Protein AF-A0A7J6VKP9-F1 (afdb_monomer_lite)

pLDDT: mean 79.66, std 15.51, range [42.34, 93.12]

Foldseek 3Di:
DPDDPPVPLDDDPVLVVLLVVVCVVPNLPLVVSCVVVPPDDSVSSVVVCCVVCVVVVVVPD

Sequence (61 aa):
VSSIEREIITLTEQEEDLLRRMHKLVGDRWVLIAGRIPGRNPQELKRFWVMAHSEEFAGRA

InterPro domains:
  IPR001005 SANT/Myb domain [PF00249] (12-51)
  IPR001005 SANT/Myb domain [PS5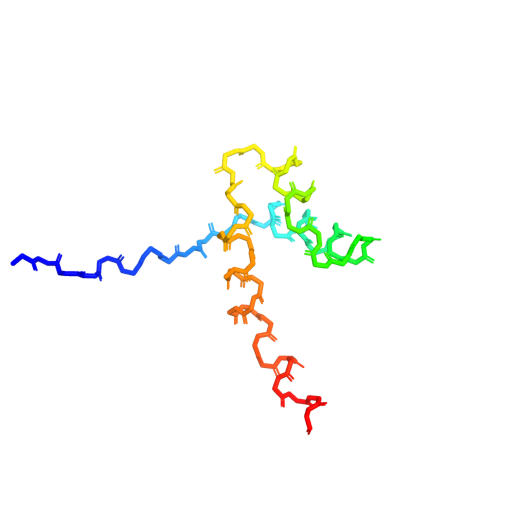0090] (12-49)
  IPR001005 SANT/Myb domain [SM00717] (7-55)
  IPR001005 SANT/Myb domain [cd00167] (12-49)
  IPR009057 Homedomain-like superfamily [SSF46689] (12-50)
  IPR015495 Myb transcription factor, plants [PTHR47998] (10-51)
  IPR017930 Myb domain [PS51294] (12-49)

Structure (mmCIF, N/CA/C/O backbone):
data_AF-A0A7J6VKP9-F1
#
_entry.id   AF-A0A7J6VKP9-F1
#
loop_
_atom_site.group_PDB
_atom_site.id
_atom_site.type_symbol
_atom_site.label_atom_id
_atom_site.label_alt_id
_atom_site.label_comp_id
_atom_site.label_asym_id
_atom_site.label_entity_id
_atom_site.label_seq_id
_atom_site.pdbx_PDB_ins_code
_atom_site.Cartn_x
_atom_site.Cartn_y
_atom_site.Cartn_z
_atom_site.occupancy
_atom_site.B_iso_or_equiv
_atom_site.auth_seq_id
_atom_site.auth_comp_id
_atom_site.auth_asym_id
_atom_site.auth_atom_id
_atom_site.pdbx_PDB_model_num
ATOM 1 N N . VAL A 1 1 ? 16.008 26.947 1.453 1.00 42.34 1 VAL A N 1
ATOM 2 C CA . VAL A 1 1 ? 14.705 26.255 1.574 1.00 42.34 1 VAL A CA 1
ATOM 3 C C . VAL A 1 1 ? 14.923 24.814 1.146 1.00 42.34 1 VAL A C 1
ATOM 5 O O . VAL A 1 1 ? 15.238 24.580 -0.016 1.00 42.34 1 VAL A O 1
ATOM 8 N N . SER A 1 2 ? 14.927 23.897 2.118 1.00 43.75 2 SER A N 1
ATOM 9 C CA . SER A 1 2 ? 15.169 22.458 1.926 1.00 43.75 2 SER A CA 1
ATOM 10 C C . SER A 1 2 ? 14.199 21.927 0.872 1.00 43.75 2 SER A C 1
ATOM 12 O O . SER A 1 2 ? 12.994 21.965 1.089 1.00 43.75 2 SER A O 1
ATOM 14 N N . SER A 1 3 ? 14.698 21.592 -0.320 1.00 55.31 3 SER A N 1
ATOM 15 C CA . SER A 1 3 ? 13.830 21.491 -1.500 1.00 55.31 3 SER A CA 1
ATOM 16 C C . SER A 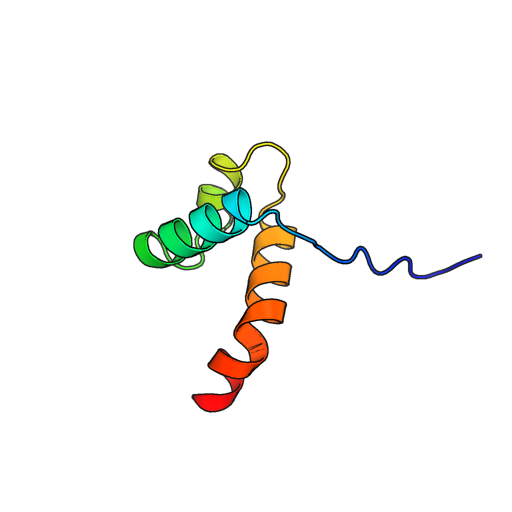1 3 ? 13.278 20.103 -1.776 1.00 55.31 3 SER A C 1
ATOM 18 O O . SER A 1 3 ? 12.364 20.012 -2.580 1.00 55.31 3 SER A O 1
ATOM 20 N N . ILE A 1 4 ? 13.771 19.019 -1.181 1.00 59.38 4 ILE A N 1
ATOM 21 C CA . ILE A 1 4 ? 13.228 17.693 -1.500 1.00 59.38 4 ILE A CA 1
ATOM 22 C C . ILE A 1 4 ? 13.399 16.786 -0.283 1.00 59.38 4 ILE A C 1
ATOM 24 O O . ILE A 1 4 ? 14.340 15.995 -0.215 1.00 59.38 4 ILE A O 1
ATOM 28 N N . GLU A 1 5 ? 12.472 16.879 0.669 1.00 52.88 5 GLU A N 1
ATOM 29 C CA . GLU A 1 5 ? 12.089 15.696 1.439 1.00 52.88 5 GLU A CA 1
ATOM 30 C C . GLU A 1 5 ? 11.549 14.734 0.378 1.00 52.88 5 GLU A C 1
ATOM 32 O O . GLU A 1 5 ? 10.407 14.853 -0.064 1.00 52.88 5 GLU A O 1
ATOM 37 N N . ARG A 1 6 ? 12.408 13.873 -0.181 1.00 53.47 6 ARG A N 1
ATOM 38 C CA . ARG A 1 6 ? 11.911 12.749 -0.969 1.00 53.47 6 ARG A CA 1
ATOM 39 C C . ARG A 1 6 ? 11.047 12.003 0.026 1.00 53.47 6 ARG A C 1
ATOM 41 O O . ARG A 1 6 ? 11.604 11.389 0.927 1.00 53.47 6 ARG A O 1
ATOM 48 N N . GLU A 1 7 ? 9.732 12.142 -0.077 1.00 58.38 7 GLU A N 1
ATOM 49 C CA . GLU A 1 7 ? 8.794 11.348 0.699 1.00 58.38 7 GLU A CA 1
ATOM 50 C C . GLU A 1 7 ? 9.099 9.901 0.328 1.00 58.38 7 GLU A C 1
ATOM 52 O O . GLU A 1 7 ? 8.730 9.415 -0.744 1.00 58.38 7 GLU A O 1
ATOM 57 N N . ILE A 1 8 ? 9.931 9.256 1.146 1.00 62.69 8 ILE A N 1
ATOM 58 C CA . ILE A 1 8 ? 10.261 7.853 0.994 1.00 62.69 8 ILE A CA 1
ATOM 59 C C . ILE A 1 8 ? 8.946 7.157 1.293 1.00 62.69 8 ILE A C 1
ATOM 61 O O . ILE A 1 8 ? 8.524 7.084 2.444 1.00 62.69 8 ILE A O 1
ATOM 65 N N . ILE A 1 9 ? 8.255 6.729 0.239 1.00 74.75 9 ILE A N 1
ATOM 66 C CA . ILE A 1 9 ? 7.000 6.007 0.379 1.00 74.75 9 ILE A CA 1
ATOM 67 C C . ILE A 1 9 ? 7.362 4.667 1.010 1.00 74.75 9 ILE A C 1
ATOM 69 O O . ILE A 1 9 ? 7.873 3.774 0.340 1.00 74.75 9 ILE A O 1
ATOM 73 N N . THR A 1 10 ? 7.143 4.555 2.313 1.00 76.81 10 THR A N 1
ATOM 74 C CA . THR A 1 10 ? 7.256 3.312 3.067 1.00 76.81 10 THR A CA 1
ATOM 75 C C . THR A 1 10 ? 5.851 2.771 3.303 1.00 76.81 10 THR A C 1
ATOM 77 O O . THR A 1 10 ? 4.985 3.428 3.893 1.00 76.81 10 THR A O 1
ATOM 80 N N . LEU A 1 11 ? 5.604 1.572 2.780 1.00 83.38 11 LEU A N 1
ATOM 81 C CA . LEU A 1 11 ? 4.431 0.778 3.120 1.00 83.38 11 LEU A CA 1
ATOM 82 C C . LEU A 1 11 ? 4.792 -0.147 4.278 1.00 83.38 11 LEU A C 1
ATOM 84 O O . LEU A 1 11 ? 5.923 -0.616 4.386 1.00 83.38 11 LEU A O 1
ATOM 88 N N . THR A 1 12 ? 3.833 -0.391 5.160 1.00 88.25 12 THR A N 1
ATOM 89 C CA . THR A 1 12 ? 3.956 -1.441 6.176 1.00 88.25 12 THR A CA 1
ATOM 90 C C . THR A 1 12 ? 3.862 -2.820 5.519 1.00 88.25 12 THR A C 1
ATOM 92 O O . THR A 1 12 ? 3.263 -2.952 4.452 1.00 88.25 12 THR A O 1
ATOM 95 N N . GLU A 1 13 ? 4.377 -3.872 6.164 1.00 88.25 13 GLU A N 1
ATOM 96 C CA . GLU A 1 13 ? 4.273 -5.246 5.635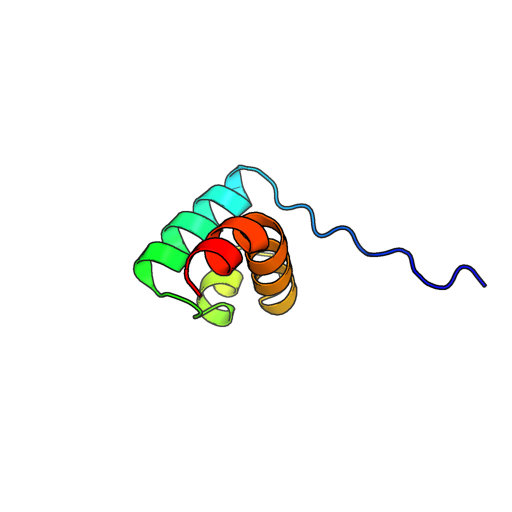 1.00 88.25 13 GLU A CA 1
ATOM 97 C C . GLU A 1 13 ? 2.824 -5.652 5.321 1.00 88.25 13 GLU A C 1
ATOM 99 O O . GLU A 1 13 ? 2.569 -6.339 4.335 1.00 88.25 13 GLU A O 1
ATOM 104 N N . GLN A 1 14 ? 1.859 -5.194 6.128 1.00 89.19 14 GLN A N 1
ATOM 105 C CA . GLN A 1 14 ? 0.438 -5.453 5.892 1.00 89.19 14 GLN A CA 1
ATOM 106 C C . GLN A 1 14 ? -0.068 -4.767 4.621 1.00 89.19 14 GLN A C 1
ATOM 108 O O . GLN A 1 14 ? -0.776 -5.387 3.828 1.00 89.19 14 GLN A O 1
ATOM 113 N N . GLU A 1 15 ? 0.290 -3.498 4.415 1.00 90.31 15 GLU A N 1
ATOM 114 C CA . GLU A 1 15 ? -0.078 -2.745 3.212 1.00 90.31 15 GLU A CA 1
ATOM 115 C C . GLU A 1 15 ? 0.598 -3.319 1.970 1.00 90.31 15 GLU A C 1
ATOM 117 O O . GLU A 1 15 ? -0.029 -3.405 0.916 1.00 90.31 15 GLU A O 1
ATOM 122 N N . GLU A 1 16 ? 1.853 -3.744 2.096 1.00 89.69 16 GLU A N 1
ATOM 123 C CA . GLU A 1 16 ? 2.612 -4.366 1.022 1.00 89.69 16 GLU A CA 1
ATOM 124 C C . GLU A 1 16 ? 2.032 -5.731 0.629 1.00 89.69 16 GLU A C 1
ATOM 126 O O . GLU A 1 16 ? 1.843 -5.991 -0.558 1.00 89.69 16 GLU A O 1
ATOM 131 N N . ASP A 1 17 ? 1.686 -6.592 1.589 1.00 91.25 17 ASP A N 1
ATOM 132 C CA . ASP A 1 17 ? 1.035 -7.880 1.319 1.00 91.25 17 ASP A CA 1
ATOM 133 C C . ASP A 1 17 ? -0.340 -7.683 0.656 1.00 91.25 17 ASP A C 1
ATOM 135 O O . ASP A 1 17 ? -0.650 -8.342 -0.344 1.00 91.25 17 ASP A O 1
ATOM 139 N N . LEU A 1 18 ? -1.132 -6.709 1.123 1.00 91.56 18 LEU A N 1
ATOM 140 C CA . LEU A 1 18 ? -2.386 -6.306 0.477 1.00 91.56 18 LEU A CA 1
ATOM 141 C C . LEU A 1 18 ? -2.154 -5.810 -0.950 1.00 91.56 18 LEU A C 1
ATOM 143 O O . LEU A 1 18 ? -2.841 -6.258 -1.869 1.00 91.56 18 LEU A O 1
ATOM 147 N N . LEU A 1 19 ? -1.179 -4.924 -1.151 1.00 91.44 19 LEU A N 1
ATOM 148 C CA . LEU A 1 19 ? -0.806 -4.399 -2.459 1.00 91.44 19 LEU A CA 1
ATOM 149 C C . LEU A 1 19 ? -0.425 -5.535 -3.410 1.00 91.44 19 LEU A C 1
ATOM 151 O O . LEU A 1 19 ? -0.944 -5.596 -4.520 1.00 91.44 19 LEU A O 1
ATOM 155 N N . ARG A 1 20 ? 0.419 -6.468 -2.959 1.00 90.88 20 ARG A N 1
ATOM 156 C CA . ARG A 1 20 ? 0.915 -7.602 -3.747 1.00 90.88 20 ARG A CA 1
ATOM 157 C C . ARG A 1 20 ? -0.211 -8.566 -4.126 1.00 90.88 20 ARG A C 1
ATOM 159 O O . ARG A 1 20 ? -0.327 -8.962 -5.286 1.00 90.88 20 ARG A O 1
ATOM 166 N N . ARG A 1 21 ? -1.090 -8.910 -3.176 1.00 92.50 21 ARG A N 1
ATOM 167 C CA . ARG A 1 21 ? -2.267 -9.764 -3.426 1.00 92.50 21 ARG A CA 1
ATOM 168 C C . ARG A 1 21 ? -3.249 -9.100 -4.381 1.00 92.50 21 ARG A C 1
ATOM 170 O O . ARG A 1 21 ? -3.733 -9.746 -5.306 1.00 92.50 21 ARG A O 1
ATOM 177 N N . MET A 1 22 ? -3.528 -7.817 -4.179 1.00 93.12 22 MET A N 1
ATOM 178 C CA . MET A 1 22 ? -4.452 -7.071 -5.025 1.00 93.12 22 MET A CA 1
ATOM 179 C C . MET A 1 22 ? -3.885 -6.866 -6.428 1.00 93.12 22 MET A C 1
ATOM 181 O O . MET A 1 22 ? -4.600 -7.104 -7.395 1.00 93.12 22 MET A O 1
ATOM 185 N N . HIS A 1 23 ? -2.608 -6.509 -6.567 1.00 91.56 23 HIS A N 1
ATOM 186 C CA . HIS A 1 23 ? -1.954 -6.371 -7.870 1.00 91.56 23 HIS A CA 1
ATOM 187 C C . HIS A 1 23 ? -1.980 -7.693 -8.649 1.00 91.56 23 HIS A C 1
ATOM 189 O O . HIS A 1 23 ? -2.345 -7.704 -9.821 1.00 91.56 23 HIS A O 1
ATOM 195 N N . LYS A 1 24 ? -1.775 -8.835 -7.980 1.00 90.00 24 LYS A N 1
ATOM 196 C CA . LYS A 1 24 ? -1.939 -10.165 -8.593 1.00 90.00 24 LYS A CA 1
ATOM 197 C C . LYS A 1 24 ? -3.371 -10.455 -9.074 1.00 90.00 24 LYS A C 1
ATOM 199 O O . LYS A 1 24 ? -3.547 -11.191 -10.041 1.00 90.00 24 LYS A O 1
ATOM 204 N N . LEU A 1 25 ? -4.391 -9.913 -8.406 1.00 92.81 25 LEU A N 1
ATOM 205 C CA . LEU A 1 25 ? -5.803 -10.147 -8.738 1.00 92.81 25 LEU A CA 1
ATOM 206 C C . LEU A 1 25 ? -6.339 -9.184 -9.803 1.00 92.81 25 LEU A C 1
ATOM 208 O O . LEU A 1 25 ? -7.093 -9.591 -10.684 1.00 92.81 25 LEU A O 1
ATOM 212 N N . VAL A 1 26 ? -6.003 -7.897 -9.696 1.00 92.62 26 VAL A N 1
ATOM 213 C CA . VAL A 1 26 ? -6.610 -6.825 -10.500 1.00 92.62 26 VAL A CA 1
ATOM 214 C C . VAL A 1 26 ? -5.621 -6.086 -11.401 1.00 92.62 26 VAL A C 1
ATOM 216 O O . VAL A 1 26 ? -6.071 -5.278 -12.218 1.00 92.62 26 VAL A O 1
ATOM 219 N N . GLY A 1 27 ? -4.323 -6.380 -11.306 1.00 89.81 27 GLY A N 1
ATOM 220 C CA . GLY A 1 27 ? -3.246 -5.728 -12.053 1.00 89.81 27 GLY A CA 1
ATOM 221 C C . GLY A 1 27 ? -2.998 -4.293 -11.592 1.00 89.81 27 GLY A C 1
ATOM 222 O O . GLY A 1 27 ? -3.180 -3.953 -10.423 1.00 89.81 27 GLY A O 1
ATOM 223 N N . ASP A 1 28 ? -2.677 -3.415 -12.543 1.00 89.88 28 ASP A N 1
ATOM 224 C CA . ASP A 1 28 ? -2.350 -1.996 -12.323 1.00 89.88 28 ASP A CA 1
ATOM 225 C C . ASP A 1 28 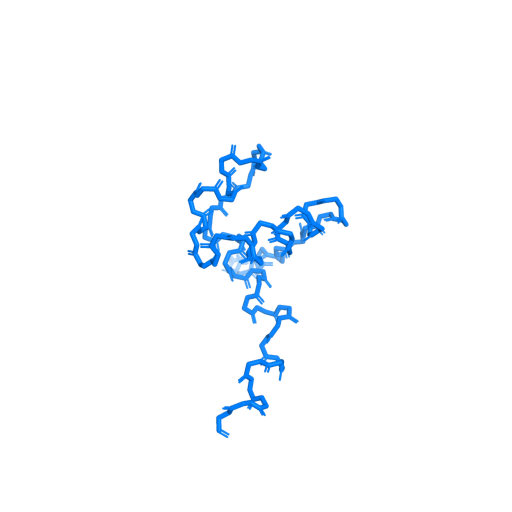? -3.561 -1.111 -11.968 1.00 89.88 28 ASP A C 1
ATOM 227 O O . ASP A 1 28 ? -3.572 0.104 -12.192 1.00 89.88 28 ASP A O 1
ATOM 231 N N . ARG A 1 29 ? -4.624 -1.696 -11.410 1.00 93.12 29 ARG A N 1
ATOM 232 C CA . ARG A 1 29 ? -5.832 -0.980 -10.982 1.00 93.12 29 ARG A CA 1
ATOM 233 C C . ARG A 1 29 ? -5.630 -0.298 -9.630 1.00 93.12 29 ARG A C 1
ATOM 235 O O . ARG A 1 29 ? -6.395 -0.518 -8.697 1.00 93.12 29 ARG A O 1
ATOM 242 N N . TRP A 1 30 ? -4.634 0.581 -9.539 1.00 92.19 30 TRP A N 1
ATOM 243 C CA . TRP A 1 30 ? -4.200 1.235 -8.297 1.00 92.19 30 TRP A CA 1
ATOM 244 C C . TRP A 1 30 ? -5.325 1.931 -7.533 1.00 92.19 30 TRP A C 1
ATOM 246 O O . TRP A 1 30 ? -5.358 1.842 -6.315 1.00 92.19 30 TRP A O 1
ATOM 256 N N . VAL A 1 31 ? -6.274 2.574 -8.223 1.00 91.38 31 VAL A N 1
ATOM 257 C CA . VAL A 1 31 ? -7.438 3.229 -7.588 1.00 91.38 31 VAL A CA 1
ATOM 258 C C . VAL A 1 31 ? -8.271 2.229 -6.781 1.00 91.38 31 VAL A C 1
ATOM 260 O O . VAL A 1 31 ? -8.709 2.528 -5.675 1.00 91.38 31 VAL A O 1
ATOM 263 N N . LEU A 1 32 ? -8.447 1.017 -7.308 1.00 90.88 32 LEU A N 1
ATOM 264 C CA . LEU A 1 32 ? -9.205 -0.040 -6.647 1.00 90.88 32 LEU A CA 1
ATOM 265 C C . LEU A 1 32 ? -8.422 -0.657 -5.480 1.00 90.88 32 LEU A C 1
ATOM 267 O O . LEU A 1 32 ? -9.019 -1.024 -4.472 1.00 90.88 32 LEU A O 1
ATOM 271 N N . ILE A 1 33 ? -7.093 -0.734 -5.599 1.00 91.69 33 ILE A N 1
ATOM 272 C CA . ILE A 1 33 ? -6.212 -1.195 -4.518 1.00 91.69 33 ILE A CA 1
ATOM 273 C C . ILE A 1 33 ? -6.168 -0.169 -3.378 1.00 91.69 33 ILE A C 1
ATOM 275 O O . ILE A 1 33 ? -6.366 -0.533 -2.224 1.00 91.69 33 ILE A O 1
ATOM 279 N N . ALA A 1 34 ? -5.995 1.114 -3.699 1.00 90.88 34 ALA A N 1
ATOM 280 C CA . ALA A 1 34 ? -6.011 2.218 -2.739 1.00 90.88 34 ALA A CA 1
ATOM 281 C C . ALA A 1 34 ? -7.344 2.305 -1.987 1.00 90.88 34 ALA A C 1
ATOM 283 O O . ALA A 1 34 ? -7.360 2.527 -0.784 1.00 90.88 34 ALA A O 1
ATOM 284 N N . GLY A 1 35 ? -8.466 2.010 -2.652 1.00 90.25 35 GLY A N 1
ATOM 285 C CA . GLY A 1 35 ? -9.768 1.906 -1.987 1.00 90.25 35 GLY A CA 1
ATOM 286 C C . GLY A 1 35 ? -9.847 0.825 -0.896 1.00 90.25 35 GLY A C 1
ATOM 287 O O . GLY A 1 35 ? -10.783 0.837 -0.101 1.00 90.25 35 GLY A O 1
ATOM 288 N N . ARG A 1 36 ? -8.891 -0.115 -0.841 1.00 88.50 36 ARG A N 1
ATOM 289 C CA . ARG A 1 36 ? -8.774 -1.137 0.214 1.00 88.50 36 ARG A CA 1
ATOM 290 C C . ARG A 1 36 ? -7.728 -0.808 1.276 1.00 88.50 36 ARG A C 1
ATOM 292 O O . ARG A 1 36 ? -7.728 -1.470 2.309 1.00 88.50 36 ARG A O 1
ATOM 299 N N . ILE A 1 37 ? -6.870 0.183 1.040 1.00 86.00 37 ILE A N 1
ATOM 300 C CA . ILE A 1 37 ? -5.825 0.604 1.971 1.00 86.00 37 ILE A CA 1
ATOM 301 C C . ILE A 1 37 ? -6.147 2.038 2.418 1.00 86.00 37 ILE A C 1
ATOM 303 O O . ILE A 1 37 ? -5.758 2.998 1.747 1.00 86.00 37 ILE A O 1
ATOM 307 N N . PRO A 1 38 ? -6.915 2.207 3.511 1.00 82.50 38 PRO A N 1
ATOM 308 C CA . PRO A 1 38 ? -7.337 3.527 3.956 1.00 82.50 38 PRO A CA 1
ATOM 309 C C . PRO A 1 38 ? -6.114 4.392 4.286 1.00 82.50 38 PRO A C 1
ATOM 311 O O . PRO A 1 38 ? -5.216 3.959 4.999 1.00 82.50 38 PRO A O 1
ATOM 314 N N . GLY A 1 39 ? -6.085 5.618 3.761 1.00 83.31 39 GLY A N 1
ATOM 315 C CA . GLY A 1 39 ? -4.976 6.554 3.971 1.00 83.31 39 GLY A CA 1
ATOM 316 C C . GLY A 1 39 ? -3.821 6.436 2.974 1.00 83.31 39 GLY A C 1
ATOM 317 O O . GLY A 1 39 ? -2.865 7.195 3.099 1.00 83.31 39 GLY A O 1
ATOM 318 N N . ARG A 1 40 ? -3.901 5.547 1.972 1.00 85.50 40 ARG A N 1
ATOM 319 C CA . ARG A 1 40 ? -2.908 5.470 0.889 1.00 85.50 40 ARG A CA 1
ATOM 320 C C . ARG A 1 40 ? -3.448 5.982 -0.429 1.00 85.50 40 ARG A C 1
ATOM 322 O O . ARG A 1 40 ? -4.550 5.628 -0.848 1.00 85.50 40 ARG A O 1
ATOM 329 N N . ASN A 1 41 ? -2.627 6.764 -1.126 1.00 90.19 41 ASN A N 1
ATOM 330 C CA . ASN A 1 41 ? -2.970 7.248 -2.451 1.00 90.19 41 ASN A CA 1
ATOM 331 C C . ASN A 1 41 ? -2.551 6.241 -3.531 1.00 90.19 41 ASN A C 1
ATOM 333 O O . ASN A 1 41 ? -1.461 5.663 -3.473 1.00 90.19 41 ASN A O 1
ATOM 337 N N . PRO A 1 42 ? -3.360 6.060 -4.590 1.00 90.00 42 PRO A N 1
ATOM 338 C CA . PRO A 1 42 ? -3.027 5.139 -5.674 1.00 90.00 42 PRO A CA 1
ATOM 339 C C . PRO A 1 42 ? -1.713 5.503 -6.384 1.00 90.00 42 PRO A C 1
ATOM 341 O O . PRO A 1 42 ? -1.012 4.624 -6.882 1.00 90.00 42 PRO A O 1
ATOM 344 N N . GLN A 1 43 ? -1.346 6.786 -6.409 1.00 89.00 43 GLN A N 1
ATOM 345 C CA . GLN A 1 43 ? -0.076 7.261 -6.958 1.00 89.00 43 GLN A CA 1
ATOM 346 C C . GLN A 1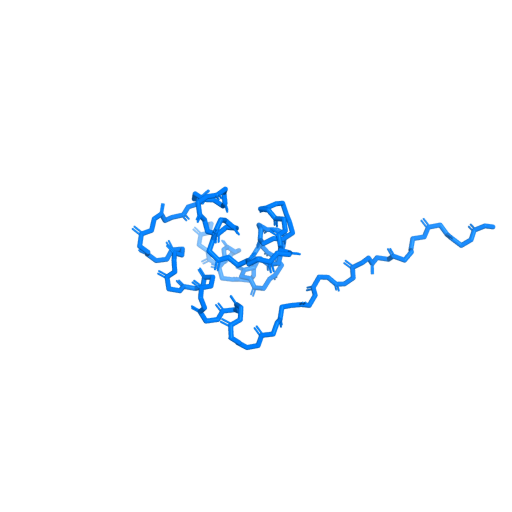 43 ? 1.120 6.833 -6.099 1.00 89.00 43 GLN A C 1
ATOM 348 O O . GLN A 1 43 ? 2.162 6.481 -6.653 1.00 89.00 43 GLN A O 1
ATOM 353 N N . GLU A 1 44 ? 0.974 6.837 -4.772 1.00 88.69 44 GLU A N 1
ATOM 354 C CA . GLU A 1 44 ? 2.016 6.385 -3.847 1.00 88.69 44 GLU A CA 1
ATOM 355 C C . GLU A 1 44 ? 2.226 4.880 -3.974 1.00 88.69 44 GLU A C 1
ATOM 357 O O . GLU A 1 44 ? 3.356 4.434 -4.139 1.00 88.69 44 GLU A O 1
ATOM 362 N N . LEU A 1 45 ? 1.135 4.109 -4.009 1.00 89.75 45 LEU A N 1
ATOM 363 C CA . LEU A 1 45 ? 1.175 2.658 -4.205 1.00 89.75 45 LEU A CA 1
ATOM 364 C C . LEU A 1 45 ? 1.864 2.277 -5.520 1.00 89.75 45 LEU A C 1
ATOM 366 O O . LEU A 1 45 ? 2.725 1.399 -5.537 1.00 89.75 45 LEU A O 1
ATOM 370 N N . LYS A 1 46 ? 1.545 2.981 -6.615 1.00 89.62 46 LYS A N 1
ATOM 371 C CA . LYS A 1 46 ? 2.220 2.794 -7.905 1.00 89.62 46 LYS A CA 1
ATOM 372 C C . LYS A 1 46 ? 3.716 3.104 -7.810 1.00 89.62 46 LYS A C 1
ATOM 374 O O . LYS A 1 46 ? 4.524 2.347 -8.338 1.00 89.62 46 LYS A O 1
ATOM 379 N N . ARG A 1 47 ? 4.093 4.223 -7.180 1.00 88.06 47 ARG A N 1
ATOM 380 C CA . ARG A 1 47 ? 5.506 4.608 -7.017 1.00 88.06 47 ARG A CA 1
ATOM 381 C C . ARG A 1 47 ? 6.266 3.587 -6.184 1.00 88.06 47 ARG A C 1
ATOM 383 O O . ARG A 1 47 ? 7.325 3.155 -6.620 1.00 88.06 47 ARG A O 1
ATOM 390 N N . PHE A 1 48 ? 5.702 3.171 -5.052 1.00 87.94 48 PHE A N 1
ATOM 391 C CA . PHE A 1 48 ? 6.259 2.112 -4.222 1.00 87.94 48 PHE A CA 1
ATOM 392 C C . PHE A 1 48 ? 6.471 0.835 -5.034 1.00 87.94 48 PHE A C 1
ATOM 394 O O . PHE A 1 48 ? 7.570 0.296 -5.044 1.00 87.94 48 PHE A O 1
ATOM 401 N N . TRP A 1 49 ? 5.450 0.390 -5.773 1.00 88.25 49 TRP A N 1
ATOM 402 C CA . TRP A 1 49 ? 5.532 -0.824 -6.578 1.00 88.25 49 TRP A CA 1
ATOM 403 C C . TRP A 1 49 ? 6.635 -0.750 -7.632 1.00 88.25 49 TRP A C 1
ATOM 405 O O . TRP A 1 49 ? 7.451 -1.662 -7.715 1.00 88.25 49 TRP A O 1
ATOM 415 N N . VAL A 1 50 ? 6.685 0.343 -8.403 1.00 86.19 50 VAL A N 1
ATOM 416 C CA . VAL A 1 50 ? 7.722 0.562 -9.421 1.00 86.19 50 VAL A CA 1
ATOM 417 C C . VAL A 1 50 ? 9.101 0.636 -8.782 1.00 86.19 50 VAL A C 1
ATOM 419 O O . VAL A 1 50 ? 10.023 0.072 -9.339 1.00 86.19 50 VAL A O 1
ATOM 422 N N . MET A 1 51 ? 9.265 1.279 -7.625 1.00 83.94 51 MET A N 1
ATOM 423 C CA . MET A 1 51 ? 10.556 1.317 -6.932 1.00 83.94 51 MET A CA 1
ATOM 424 C C . MET A 1 51 ? 10.973 -0.075 -6.443 1.00 83.94 51 MET A C 1
ATOM 426 O O . MET A 1 51 ? 12.066 -0.521 -6.780 1.00 83.94 51 MET A O 1
ATOM 430 N N . ALA A 1 52 ? 10.089 -0.773 -5.726 1.00 83.56 52 ALA A N 1
ATOM 431 C CA . ALA A 1 52 ? 10.350 -2.082 -5.128 1.00 83.56 52 ALA A CA 1
ATOM 432 C C . ALA A 1 52 ? 10.539 -3.204 -6.162 1.00 83.56 52 ALA A C 1
ATOM 434 O O . ALA A 1 52 ? 11.300 -4.132 -5.922 1.00 83.56 52 ALA A O 1
ATOM 435 N N . HIS A 1 53 ? 9.868 -3.118 -7.314 1.00 78.31 53 HIS A N 1
ATOM 436 C CA . HIS A 1 53 ? 9.927 -4.130 -8.373 1.00 78.31 53 HIS A CA 1
ATOM 437 C C . HIS A 1 53 ? 10.668 -3.631 -9.623 1.00 78.31 53 HIS A C 1
ATOM 439 O O . HIS A 1 53 ? 10.660 -4.316 -10.643 1.00 78.31 53 HIS A O 1
ATOM 445 N N . SER A 1 54 ? 11.316 -2.456 -9.583 1.00 70.44 54 SER A N 1
ATOM 446 C CA . SER A 1 54 ? 12.046 -1.906 -10.742 1.00 70.44 54 SER A CA 1
ATOM 447 C C . SER A 1 54 ? 13.103 -2.874 -11.271 1.00 70.44 54 SER A C 1
ATOM 449 O O . SER A 1 54 ? 13.237 -3.006 -12.485 1.00 70.44 54 SER A O 1
ATOM 451 N N . GLU A 1 55 ? 13.796 -3.596 -10.387 1.00 61.72 55 GLU A N 1
ATOM 452 C CA . GLU A 1 55 ? 14.781 -4.623 -10.753 1.00 61.72 55 GLU A CA 1
ATOM 453 C C . GLU A 1 55 ? 14.133 -5.838 -11.437 1.00 61.72 55 GLU A C 1
ATOM 455 O O . GLU A 1 55 ? 14.674 -6.370 -12.406 1.00 61.72 55 GLU A O 1
ATOM 460 N N . GLU A 1 56 ? 12.933 -6.235 -11.006 1.00 58.84 56 GLU A N 1
ATOM 461 C CA . GLU A 1 56 ? 12.191 -7.355 -11.598 1.00 58.84 56 GLU A CA 1
ATOM 462 C C . GLU A 1 56 ? 11.618 -6.998 -12.984 1.00 58.84 56 GLU A C 1
ATOM 464 O O . GLU A 1 56 ? 11.567 -7.841 -13.883 1.00 58.84 56 GLU A O 1
ATOM 469 N N . PHE A 1 57 ? 11.241 -5.731 -13.192 1.00 54.31 57 PHE A N 1
ATOM 470 C CA . PHE A 1 57 ? 10.810 -5.219 -14.497 1.00 54.31 57 PHE A CA 1
ATOM 471 C C . PHE A 1 57 ? 11.984 -4.952 -15.452 1.00 54.31 57 PHE A C 1
ATOM 473 O O . PHE A 1 57 ? 11.834 -5.162 -16.656 1.00 54.31 57 PHE A O 1
ATOM 480 N N . ALA A 1 58 ? 13.151 -4.539 -14.948 1.00 58.06 58 ALA A N 1
ATOM 481 C CA . ALA A 1 58 ? 14.341 -4.301 -15.769 1.00 58.06 58 ALA A CA 1
ATOM 482 C C . ALA A 1 58 ? 14.924 -5.594 -16.372 1.00 58.06 58 ALA A C 1
ATOM 484 O O . ALA A 1 58 ? 15.514 -5.552 -17.447 1.00 58.06 58 ALA A O 1
ATOM 485 N N . GLY A 1 59 ? 14.725 -6.747 -15.721 1.00 52.84 59 GLY A N 1
ATOM 486 C CA . GLY A 1 59 ? 15.208 -8.052 -16.191 1.00 52.84 59 GLY A CA 1
ATOM 487 C C . GLY A 1 59 ? 14.345 -8.748 -17.256 1.00 52.84 59 GLY A C 1
ATOM 488 O O . GLY A 1 59 ? 14.658 -9.877 -17.631 1.00 52.84 59 GLY A O 1
ATOM 489 N N . ARG A 1 60 ? 13.249 -8.129 -17.721 1.00 51.56 60 ARG A N 1
ATOM 490 C CA . ARG A 1 60 ? 12.339 -8.693 -18.743 1.00 51.56 60 ARG A CA 1
ATOM 491 C C . ARG A 1 60 ? 12.275 -7.894 -20.057 1.00 51.56 60 ARG A C 1
ATOM 493 O O . ARG A 1 60 ? 11.387 -8.170 -20.863 1.00 51.56 60 ARG A O 1
ATOM 500 N N . ALA A 1 61 ? 13.172 -6.928 -20.264 1.00 45.41 61 ALA A N 1
ATOM 501 C CA . ALA A 1 61 ? 13.293 -6.173 -21.517 1.00 45.41 61 ALA A CA 1
ATOM 502 C C . ALA A 1 61 ? 14.257 -6.843 -22.507 1.00 45.41 61 ALA A C 1
ATOM 504 O O . ALA A 1 61 ? 15.300 -7.363 -22.049 1.00 45.41 61 ALA A O 1
#

Radius of gyration: 12.72 Å; chains: 1; bounding box: 25×36×28 Å

Secondary structure (DSSP, 8-state):
---------PPPHHHHHHHHHHHHHHSS-HHHHHTTSTT--HHHHHHHHH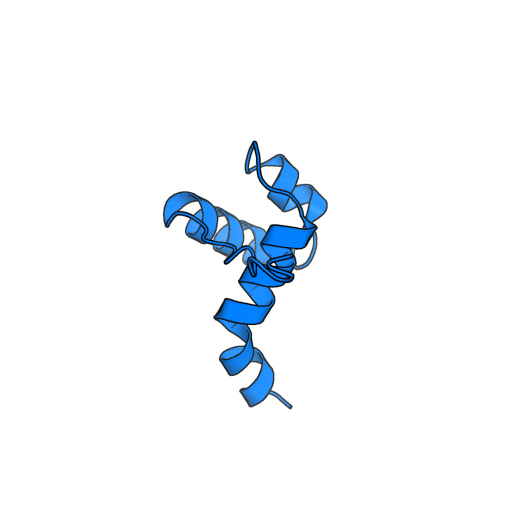HHHHHHHHTT-

Organism: Thalictrum thalictroides (NCBI:txid46969)